Protein AF-A0A2S9FKQ8-F1 (afdb_monomer_lite)

Secondary structure (DSSP, 8-state):
-PPPPEEE--SS-EEEEEEE-S---SSSPP--EEEEEEEESTTTT-TTEEEPP---

Foldseek 3Di:
DDDDAAEFEFPDKDWDWDWDFPDDDPPDDTDTHPIDTDIDGDRVPDPRHHYDDDDD

Sequence (56 aa):
MSNPSIVTLTMNPALDVAADADEVRPTEKIHCRAVRYDPGGGGIKVPGSRMLGVSV

pLDDT: mean 89.65, std 10.35, range [48.44, 98.19]

Radius of gyration: 17.04 Å; chains: 1; bounding box: 36×21×48 Å

Structure (mmCIF, N/CA/C/O backbone):
data_AF-A0A2S9FKQ8-F1
#
_entry.id   AF-A0A2S9FKQ8-F1
#
loop_
_atom_site.group_PDB
_atom_site.id
_atom_site.type_symbol
_atom_site.label_atom_id
_atom_site.label_alt_id
_atom_site.label_comp_id
_atom_site.label_asym_id
_atom_site.label_entity_id
_atom_site.label_seq_id
_atom_site.pdbx_PDB_ins_code
_atom_site.Cartn_x
_atom_site.Cartn_y
_atom_site.Cartn_z
_atom_site.occupancy
_atom_site.B_iso_or_equiv
_atom_site.auth_seq_id
_atom_site.auth_comp_id
_atom_site.auth_asym_id
_atom_site.auth_atom_id
_atom_site.pdbx_PDB_model_num
ATOM 1 N N . MET A 1 1 ? -19.331 -9.535 30.623 1.00 48.44 1 MET A N 1
ATOM 2 C CA . MET A 1 1 ? -18.876 -8.160 30.320 1.00 48.44 1 MET A CA 1
ATOM 3 C C . MET A 1 1 ? -18.694 -8.056 28.814 1.00 48.44 1 MET A C 1
ATOM 5 O O . MET A 1 1 ? -18.023 -8.915 28.258 1.00 48.44 1 MET A O 1
ATOM 9 N N . SER A 1 2 ? -19.345 -7.104 28.141 1.00 71.06 2 SER A N 1
ATOM 10 C CA . SER A 1 2 ? -19.161 -6.888 26.698 1.00 71.06 2 SER A CA 1
ATOM 11 C C . SER A 1 2 ? -17.809 -6.223 26.452 1.00 71.06 2 SER A C 1
ATOM 13 O O . SER A 1 2 ? -17.531 -5.176 27.036 1.00 71.06 2 SER A O 1
ATOM 15 N N . ASN A 1 3 ? -16.975 -6.826 25.608 1.00 78.3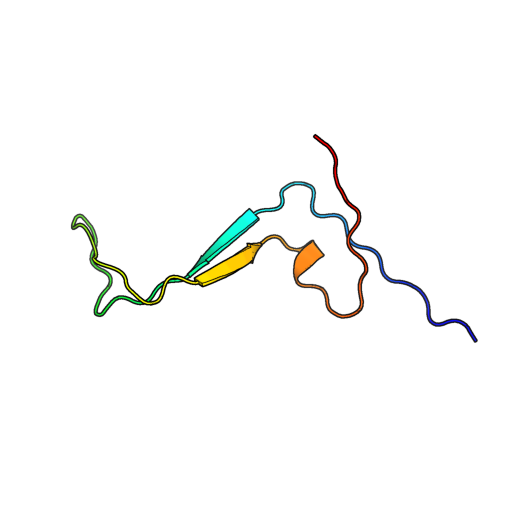8 3 ASN A N 1
ATOM 16 C CA . ASN A 1 3 ? -15.69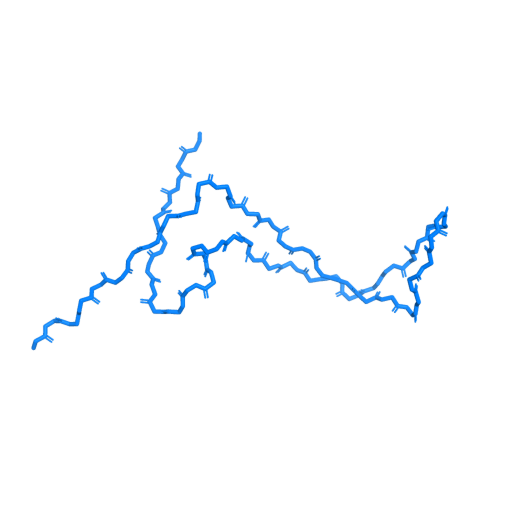8 -6.241 25.213 1.00 78.38 3 ASN A CA 1
ATOM 17 C C . ASN A 1 3 ? -15.957 -4.923 24.449 1.00 78.38 3 ASN A C 1
ATOM 19 O O . ASN A 1 3 ? -16.860 -4.904 23.606 1.00 78.38 3 ASN A O 1
ATOM 23 N N . PRO A 1 4 ? -15.231 -3.823 24.721 1.00 81.62 4 PRO A N 1
ATOM 24 C CA . PRO A 1 4 ? -15.448 -2.567 24.012 1.00 81.62 4 PRO A CA 1
ATOM 25 C C . PRO A 1 4 ? -15.145 -2.736 22.517 1.00 81.62 4 PRO A C 1
ATOM 27 O O . PRO A 1 4 ? -14.113 -3.282 22.132 1.00 81.62 4 PRO A O 1
ATOM 30 N N . SER A 1 5 ? -16.068 -2.272 21.673 1.00 89.25 5 SER A N 1
ATOM 31 C CA . SER A 1 5 ? -15.924 -2.296 20.216 1.00 89.25 5 SER A CA 1
ATOM 32 C C . SER A 1 5 ? -15.037 -1.134 19.768 1.00 89.25 5 SER A C 1
ATOM 34 O O . SER A 1 5 ? -15.384 0.025 20.000 1.00 89.25 5 SER A O 1
ATOM 36 N N . ILE A 1 6 ? -13.935 -1.435 19.083 1.00 91.88 6 ILE A N 1
ATOM 37 C CA . ILE A 1 6 ? -13.063 -0.433 18.460 1.00 91.88 6 ILE A CA 1
ATOM 38 C C . ILE A 1 6 ? -13.561 -0.171 17.039 1.00 91.88 6 ILE A C 1
ATOM 40 O O . ILE A 1 6 ? -13.815 -1.107 16.282 1.00 91.88 6 ILE A O 1
ATOM 44 N N . VAL A 1 7 ? -13.681 1.103 16.669 1.00 93.50 7 VAL A N 1
ATOM 45 C CA . VAL A 1 7 ? -14.166 1.526 15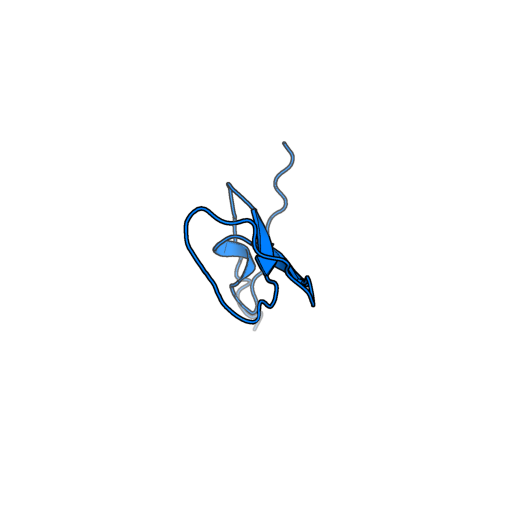.353 1.00 93.50 7 VAL A CA 1
ATOM 46 C C . VAL A 1 7 ? -13.143 2.441 14.691 1.00 93.50 7 VAL A C 1
ATOM 48 O O . VAL A 1 7 ? -12.595 3.323 15.350 1.00 93.50 7 VAL A O 1
ATOM 51 N N . THR A 1 8 ? -12.897 2.246 13.394 1.00 93.25 8 THR A N 1
ATOM 52 C CA . THR A 1 8 ? -11.968 3.073 12.612 1.00 93.25 8 THR A CA 1
ATOM 53 C C . THR A 1 8 ? -12.660 3.770 11.446 1.00 93.25 8 THR A C 1
ATOM 55 O O . THR A 1 8 ? -13.603 3.255 10.840 1.00 93.25 8 THR A O 1
ATOM 58 N N . LEU A 1 9 ? -12.158 4.961 11.118 1.00 92.25 9 LEU A N 1
ATOM 59 C CA . LEU A 1 9 ? -12.533 5.732 9.940 1.00 92.25 9 LEU A CA 1
ATOM 60 C C . LEU A 1 9 ? -11.272 6.001 9.117 1.00 92.25 9 LEU A C 1
ATOM 62 O O . LEU A 1 9 ? -10.304 6.563 9.626 1.00 92.25 9 LEU A O 1
ATOM 66 N N . THR A 1 10 ? -11.297 5.620 7.842 1.00 91.06 10 THR A N 1
ATOM 67 C CA . THR A 1 10 ? -10.249 5.976 6.879 1.00 91.06 10 THR A CA 1
ATOM 68 C C . THR A 1 10 ? -10.871 6.909 5.853 1.00 91.06 10 THR A C 1
ATOM 70 O O . THR A 1 10 ? -11.563 6.446 4.956 1.00 91.06 10 THR A O 1
ATOM 73 N N . MET A 1 11 ? -10.662 8.220 6.006 1.00 90.75 11 MET A N 1
ATOM 74 C CA . MET A 1 11 ? -11.265 9.218 5.107 1.00 90.75 11 MET A CA 1
ATOM 75 C C . MET A 1 11 ? -10.749 9.105 3.668 1.00 90.75 11 MET A C 1
ATOM 77 O O . MET A 1 11 ? -11.478 9.401 2.732 1.00 90.75 11 MET A O 1
ATOM 81 N N . ASN A 1 12 ? -9.499 8.672 3.505 1.00 90.56 12 ASN A N 1
ATOM 82 C CA . ASN A 1 12 ? -8.862 8.455 2.213 1.00 90.56 12 ASN A CA 1
ATOM 83 C C . ASN A 1 12 ? -8.416 6.987 2.109 1.00 90.56 12 ASN A C 1
ATOM 85 O O . ASN A 1 12 ? -7.250 6.686 2.389 1.00 90.56 12 ASN A O 1
ATOM 89 N N . PRO A 1 13 ? -9.346 6.051 1.851 1.00 91.19 13 PRO A N 1
ATOM 90 C CA . PRO A 1 13 ? -8.986 4.656 1.648 1.00 91.19 13 PRO A CA 1
ATOM 91 C C . PRO A 1 13 ? -8.177 4.518 0.357 1.00 91.19 13 PRO A C 1
ATOM 93 O O . PRO A 1 13 ? -8.372 5.269 -0.597 1.00 91.19 13 PRO A O 1
ATOM 96 N N . ALA A 1 14 ? -7.276 3.544 0.324 1.00 91.75 14 ALA A N 1
ATOM 97 C CA . ALA A 1 14 ? -6.444 3.270 -0.840 1.00 91.75 14 ALA A CA 1
ATOM 98 C C . ALA A 1 14 ? -6.565 1.805 -1.264 1.00 91.75 14 ALA A C 1
ATOM 100 O O . ALA A 1 14 ? -6.990 0.946 -0.491 1.00 91.75 14 ALA A O 1
ATOM 101 N N . LEU A 1 15 ? -6.171 1.526 -2.502 1.00 94.19 15 LEU A N 1
ATOM 102 C CA . LEU A 1 15 ? -5.854 0.181 -2.956 1.00 94.19 15 LEU A CA 1
ATOM 103 C C . LEU A 1 15 ? -4.331 0.079 -3.000 1.00 94.19 15 LEU A C 1
ATOM 105 O O . LEU A 1 15 ? -3.700 0.661 -3.882 1.00 94.19 15 LEU A O 1
ATOM 109 N N . ASP A 1 16 ? -3.750 -0.617 -2.029 1.00 95.12 16 ASP A N 1
ATOM 110 C CA . ASP A 1 16 ? -2.313 -0.860 -2.003 1.00 95.12 16 ASP A CA 1
ATOM 111 C C . ASP A 1 16 ? -2.002 -1.927 -3.069 1.00 95.12 16 ASP A C 1
ATOM 113 O O . ASP A 1 16 ? -2.620 -2.995 -3.095 1.00 95.12 16 ASP A O 1
ATOM 117 N N . VAL A 1 17 ? -1.053 -1.639 -3.963 1.00 96.75 17 VAL A N 1
ATOM 118 C CA . VAL A 1 17 ? -0.587 -2.583 -4.988 1.00 96.75 17 VAL A CA 1
ATOM 119 C C . VAL A 1 17 ? 0.858 -2.950 -4.689 1.00 96.75 17 VAL A C 1
ATOM 121 O O . VAL A 1 17 ? 1.725 -2.078 -4.648 1.00 96.75 17 VAL A O 1
ATOM 124 N N . ALA A 1 18 ? 1.115 -4.240 -4.505 1.00 97.00 18 ALA A N 1
ATOM 12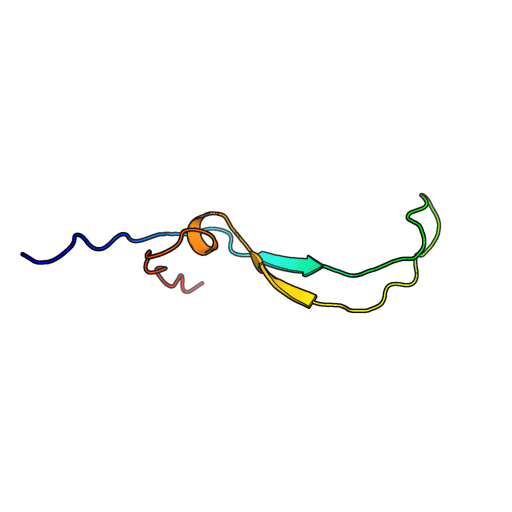5 C CA . ALA A 1 18 ? 2.454 -4.795 -4.356 1.00 97.00 18 ALA A CA 1
ATOM 126 C C . ALA A 1 18 ? 2.765 -5.713 -5.541 1.00 97.00 18 ALA A C 1
ATOM 128 O O .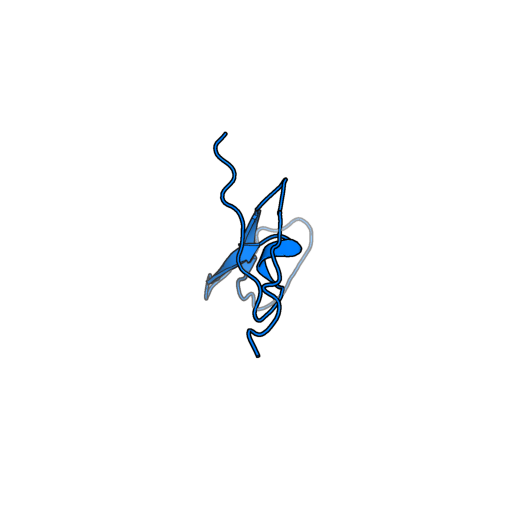 ALA A 1 18 ? 1.876 -6.388 -6.057 1.00 97.00 18 ALA A O 1
ATOM 129 N N . ALA A 1 19 ? 4.014 -5.731 -5.991 1.00 97.25 19 ALA A N 1
ATOM 130 C CA . ALA A 1 19 ? 4.467 -6.610 -7.060 1.00 97.25 19 ALA A CA 1
ATOM 131 C C . ALA A 1 19 ? 5.967 -6.875 -6.920 1.00 97.25 19 ALA A C 1
ATOM 133 O O . ALA A 1 19 ? 6.694 -6.058 -6.349 1.00 97.25 19 ALA A O 1
ATOM 134 N N . ASP A 1 20 ? 6.419 -7.981 -7.498 1.00 98.19 20 ASP A N 1
ATOM 135 C CA . ASP A 1 20 ? 7.824 -8.369 -7.510 1.00 98.19 20 ASP A CA 1
ATOM 136 C C . ASP A 1 20 ? 8.498 -7.908 -8.804 1.00 98.19 20 ASP A C 1
ATOM 138 O O . ASP A 1 20 ? 7.918 -7.984 -9.892 1.00 98.19 20 ASP A O 1
ATOM 142 N N . ALA A 1 21 ? 9.756 -7.494 -8.691 1.00 97.19 21 ALA A N 1
ATOM 143 C CA . ALA A 1 21 ? 10.651 -7.215 -9.806 1.00 97.19 21 ALA A CA 1
ATOM 144 C C . ALA A 1 21 ? 12.042 -7.767 -9.478 1.00 97.19 21 ALA A C 1
ATOM 146 O O . ALA A 1 21 ? 12.428 -7.800 -8.311 1.00 97.19 21 ALA A O 1
ATOM 147 N N . ASP A 1 22 ? 12.796 -8.188 -10.495 1.00 96.62 22 ASP A N 1
ATOM 148 C CA . ASP A 1 22 ? 14.169 -8.671 -10.289 1.00 96.62 22 ASP A CA 1
ATOM 149 C C . ASP A 1 22 ? 15.094 -7.542 -9.808 1.00 96.62 22 ASP A C 1
ATOM 151 O O . ASP A 1 22 ? 15.959 -7.760 -8.964 1.00 96.62 22 ASP A O 1
ATOM 155 N N . GLU A 1 23 ? 14.880 -6.321 -10.310 1.00 96.56 23 GLU A N 1
ATOM 156 C CA . GLU A 1 23 ? 15.610 -5.128 -9.893 1.00 96.56 23 GLU A CA 1
ATOM 157 C C . GLU A 1 23 ? 14.787 -3.853 -10.131 1.00 96.56 23 GLU A C 1
ATOM 159 O O . GLU A 1 23 ? 14.038 -3.750 -11.106 1.00 96.56 23 GLU A O 1
ATOM 164 N N . VAL A 1 24 ? 14.953 -2.857 -9.255 1.00 96.06 24 VAL A N 1
ATOM 165 C CA . VAL A 1 24 ? 14.348 -1.526 -9.396 1.00 96.06 24 VAL A CA 1
ATOM 166 C C . VAL A 1 24 ? 15.400 -0.541 -9.902 1.00 96.06 24 VAL A C 1
ATOM 168 O O . VAL A 1 24 ? 16.369 -0.252 -9.202 1.00 96.06 24 VAL A O 1
ATOM 171 N N . ARG A 1 25 ? 15.198 -0.001 -11.110 1.00 94.12 25 ARG A N 1
ATOM 172 C CA . ARG A 1 25 ? 16.093 0.971 -11.758 1.00 94.12 25 ARG A CA 1
ATOM 173 C C . ARG A 1 25 ? 15.343 2.260 -12.124 1.00 94.12 25 ARG A C 1
ATOM 175 O O . ARG A 1 25 ? 14.193 2.185 -12.554 1.00 94.12 25 ARG A O 1
ATOM 182 N N . PRO A 1 26 ? 15.957 3.447 -11.968 1.00 96.12 26 PRO A N 1
ATOM 183 C CA . PRO A 1 26 ? 15.341 4.705 -12.380 1.00 96.12 26 PRO A CA 1
ATOM 184 C C . PRO A 1 26 ? 15.300 4.834 -13.913 1.00 96.12 26 PRO A C 1
ATOM 186 O O . PRO A 1 26 ? 16.118 4.247 -14.614 1.00 96.12 26 PRO A O 1
ATOM 189 N N . THR A 1 27 ? 14.386 5.663 -14.430 1.00 95.06 27 THR A N 1
ATOM 190 C CA . THR A 1 27 ? 14.224 6.057 -15.855 1.00 95.06 27 THR A CA 1
ATOM 191 C C . THR A 1 27 ? 13.779 4.977 -16.849 1.00 95.06 27 THR A C 1
ATOM 193 O O . THR A 1 27 ? 13.248 5.324 -17.903 1.00 95.06 27 THR A O 1
ATOM 196 N N . GLU A 1 28 ? 13.903 3.695 -16.513 1.00 95.06 28 GLU A N 1
ATOM 197 C CA . GLU A 1 28 ? 13.472 2.580 -17.361 1.00 95.06 28 GLU A CA 1
ATOM 198 C C . GLU A 1 28 ? 12.147 1.966 -16.891 1.00 95.06 28 GLU A C 1
ATOM 200 O O . GLU A 1 28 ? 11.790 2.003 -15.712 1.00 95.06 28 GLU A O 1
ATOM 205 N N . LYS A 1 29 ? 11.399 1.364 -17.826 1.00 95.88 29 LYS A N 1
ATOM 206 C CA . LYS A 1 29 ? 10.184 0.616 -17.490 1.00 95.88 29 LYS A CA 1
ATOM 207 C C . LYS A 1 29 ? 10.559 -0.730 -16.866 1.00 95.88 29 LYS A C 1
ATOM 209 O O . LYS A 1 29 ? 11.172 -1.568 -17.521 1.00 95.88 29 LYS A O 1
ATOM 214 N N . ILE A 1 30 ? 10.100 -0.965 -15.641 1.00 96.94 30 ILE A N 1
ATOM 215 C CA . ILE A 1 30 ? 10.306 -2.225 -14.923 1.00 96.94 30 ILE A CA 1
ATOM 216 C C . ILE A 1 30 ? 9.147 -3.181 -15.229 1.00 96.94 30 ILE A C 1
ATOM 218 O O . ILE A 1 30 ? 7.976 -2.802 -15.155 1.00 96.94 30 ILE A O 1
ATOM 222 N N . HIS A 1 31 ? 9.470 -4.425 -15.587 1.00 95.88 31 HIS A N 1
ATOM 223 C CA . HIS A 1 31 ? 8.477 -5.486 -15.743 1.00 95.88 31 HIS A CA 1
ATOM 224 C C . HIS A 1 31 ? 8.248 -6.164 -14.395 1.00 95.88 31 HIS A C 1
ATOM 226 O O . HIS A 1 31 ? 9.154 -6.794 -13.853 1.00 95.88 31 HIS A O 1
ATOM 232 N N . CYS A 1 32 ? 7.033 -6.040 -13.870 1.00 97.56 32 CYS A N 1
ATOM 233 C CA . CYS A 1 32 ? 6.658 -6.624 -12.589 1.00 97.56 32 CYS A CA 1
ATOM 234 C C . CYS A 1 32 ? 5.864 -7.922 -12.772 1.00 97.56 32 CYS A C 1
ATOM 236 O O . CYS A 1 32 ? 5.199 -8.133 -13.790 1.00 97.56 32 CYS A O 1
ATOM 238 N N . ARG A 1 33 ? 5.894 -8.774 -11.748 1.00 97.69 33 ARG A N 1
A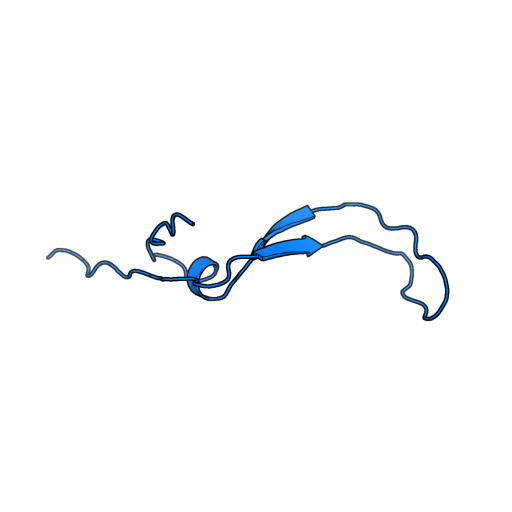TOM 239 C CA . ARG A 1 33 ? 5.122 -10.021 -11.648 1.00 97.69 33 ARG A CA 1
ATOM 240 C C . ARG A 1 33 ? 4.505 -10.156 -10.255 1.00 97.69 33 ARG A C 1
ATOM 242 O O . ARG A 1 33 ? 4.735 -9.313 -9.397 1.00 97.69 33 ARG A O 1
ATOM 249 N N . ALA A 1 34 ? 3.712 -11.207 -10.042 1.00 96.94 34 ALA A N 1
ATOM 250 C CA . ALA A 1 34 ? 3.095 -11.508 -8.744 1.00 96.94 34 ALA A CA 1
ATOM 251 C C . ALA A 1 34 ? 2.312 -10.320 -8.135 1.00 96.94 34 ALA A C 1
ATOM 253 O O . ALA A 1 34 ? 2.420 -10.033 -6.947 1.00 96.94 34 ALA A O 1
ATOM 254 N N . VAL A 1 35 ? 1.527 -9.614 -8.959 1.00 97.00 35 VAL A N 1
ATOM 255 C CA . VAL A 1 35 ? 0.743 -8.453 -8.510 1.00 97.00 35 VAL A CA 1
ATOM 256 C C . VAL A 1 35 ? -0.269 -8.875 -7.441 1.00 97.00 35 VAL A C 1
ATOM 258 O O . VAL A 1 35 ? -1.095 -9.759 -7.677 1.00 97.00 35 VAL A O 1
ATOM 261 N N . ARG A 1 36 ? -0.226 -8.213 -6.284 1.00 97.62 36 ARG A N 1
ATOM 262 C CA . ARG A 1 36 ? -1.151 -8.384 -5.163 1.00 97.62 36 ARG A CA 1
ATOM 263 C C . ARG A 1 36 ? -1.831 -7.062 -4.837 1.00 97.62 36 ARG A C 1
ATOM 265 O O . ARG A 1 36 ? -1.196 -6.010 -4.825 1.00 97.62 36 ARG A O 1
ATOM 272 N N . TYR A 1 37 ? -3.118 -7.154 -4.534 1.00 96.75 37 TYR A N 1
ATOM 273 C CA . TYR A 1 37 ? -3.944 -6.037 -4.107 1.00 96.75 37 TYR A CA 1
ATOM 274 C C . TYR A 1 37 ? -4.313 -6.210 -2.639 1.00 96.75 37 TYR A C 1
ATOM 276 O O . TYR A 1 37 ? -4.894 -7.230 -2.268 1.00 96.75 37 TYR A O 1
ATOM 284 N N . ASP A 1 38 ? -4.000 -5.207 -1.829 1.00 94.62 38 ASP A N 1
ATOM 285 C CA . ASP A 1 38 ? -4.356 -5.151 -0.417 1.00 94.62 38 ASP A CA 1
ATOM 286 C C . ASP A 1 38 ? -5.182 -3.885 -0.153 1.00 94.62 38 ASP A C 1
ATOM 288 O O . ASP A 1 38 ? -4.976 -2.851 -0.796 1.00 94.62 38 ASP A O 1
ATOM 292 N N . PRO A 1 39 ? -6.126 -3.908 0.794 1.00 92.25 39 PRO A N 1
ATOM 293 C CA . PRO A 1 39 ? -6.819 -2.692 1.171 1.00 92.25 39 PRO A CA 1
ATOM 294 C C . PRO A 1 39 ? -5.864 -1.771 1.954 1.00 92.25 39 PRO A C 1
ATOM 296 O O . PRO A 1 39 ? -5.185 -2.176 2.906 1.00 92.25 39 PRO A O 1
ATOM 299 N N . GLY A 1 40 ? -5.809 -0.516 1.525 1.00 92.38 40 GLY A N 1
ATOM 300 C CA . GLY A 1 40 ? -4.884 0.505 1.994 1.00 92.38 40 GLY A CA 1
ATOM 301 C C . GLY A 1 40 ? -5.542 1.578 2.853 1.00 92.38 40 GLY A C 1
ATOM 302 O O . GLY A 1 40 ? -6.728 1.886 2.734 1.00 92.38 40 GLY A O 1
ATOM 303 N N . GLY A 1 41 ? -4.736 2.192 3.715 1.00 90.94 41 GLY A N 1
ATOM 304 C CA . GLY A 1 41 ? -5.167 3.249 4.629 1.00 90.94 41 GLY A CA 1
ATOM 305 C C . GLY A 1 41 ? -5.117 2.847 6.104 1.00 90.94 41 GLY A C 1
ATOM 306 O O . GLY A 1 41 ? -5.288 1.685 6.477 1.00 90.94 41 GLY A O 1
ATOM 307 N N . GLY A 1 42 ? -4.829 3.832 6.960 1.00 89.12 42 GLY A N 1
ATOM 308 C CA . GLY A 1 42 ? -4.424 3.595 8.350 1.00 89.12 42 GLY A CA 1
ATOM 309 C C . GLY A 1 42 ? -5.475 2.880 9.200 1.00 89.12 42 GLY A C 1
ATOM 310 O O . GLY A 1 42 ? -5.136 1.960 9.937 1.00 89.12 42 GLY A O 1
ATOM 311 N N . GLY A 1 43 ? -6.752 3.248 9.062 1.00 90.31 43 GLY A N 1
ATOM 312 C CA . GLY A 1 43 ? -7.833 2.641 9.841 1.00 90.31 43 GLY A CA 1
ATOM 313 C C . GLY A 1 43 ? -8.166 1.204 9.432 1.00 90.31 43 GLY A C 1
ATOM 314 O O . GLY A 1 43 ? -8.713 0.465 10.245 1.00 90.31 43 GLY A O 1
ATOM 315 N N . ILE A 1 44 ? -7.814 0.787 8.211 1.00 90.62 44 ILE A N 1
ATOM 316 C CA . ILE A 1 44 ? -8.067 -0.575 7.714 1.00 90.62 44 ILE A CA 1
ATOM 317 C C . ILE A 1 44 ? -7.104 -1.588 8.346 1.00 90.62 44 ILE A C 1
ATOM 319 O O . ILE A 1 44 ? -7.476 -2.730 8.599 1.00 90.62 44 ILE A O 1
ATOM 323 N N . LYS A 1 45 ? -5.865 -1.174 8.642 1.00 88.75 45 LYS A N 1
ATOM 324 C CA . LYS A 1 45 ? -4.809 -2.071 9.142 1.00 88.75 45 LYS A CA 1
ATOM 325 C C . LYS A 1 45 ? -4.922 -2.384 10.647 1.00 88.75 45 LYS A C 1
ATOM 327 O O . LYS A 1 45 ? -4.076 -3.099 11.176 1.00 88.75 45 LYS A O 1
ATOM 332 N N . VAL A 1 46 ? -5.934 -1.861 11.351 1.00 90.00 46 VAL A N 1
ATOM 333 C CA . VAL A 1 46 ? -6.084 -2.012 12.811 1.00 90.00 46 VAL A CA 1
ATOM 334 C C . VAL A 1 46 ? -6.831 -3.314 13.161 1.00 90.00 46 VAL A C 1
ATOM 336 O O . VAL A 1 46 ? -8.031 -3.420 12.883 1.00 90.00 46 VAL A O 1
ATOM 339 N N . PRO A 1 47 ? -6.178 -4.298 13.813 1.00 89.31 47 PRO A N 1
ATOM 340 C CA . PRO A 1 47 ? -6.786 -5.593 14.113 1.00 89.31 47 PRO A CA 1
ATOM 341 C C . PRO A 1 47 ? -7.886 -5.484 15.174 1.00 89.31 47 PRO A C 1
ATOM 343 O O . PRO A 1 47 ? -7.791 -4.702 16.117 1.00 89.31 47 PRO A O 1
ATOM 346 N N . GLY A 1 48 ? -8.939 -6.290 15.024 1.00 86.69 48 GLY A N 1
ATOM 347 C CA . GLY A 1 48 ? -10.065 -6.333 15.967 1.00 86.69 48 GLY A CA 1
ATOM 348 C C . GLY A 1 48 ? -10.981 -5.105 15.929 1.00 86.69 48 GLY A C 1
ATOM 349 O O . GLY A 1 48 ? -11.932 -5.035 16.707 1.00 86.69 48 GLY A O 1
ATOM 350 N N . SER A 1 49 ? -10.719 -4.153 15.030 1.00 90.00 49 SER A N 1
ATOM 351 C CA . SER A 1 49 ? -11.581 -2.998 14.810 1.00 90.00 49 SER A CA 1
ATOM 352 C C . SER A 1 49 ? -12.626 -3.262 13.726 1.00 90.00 49 SER A C 1
ATOM 354 O O . SER A 1 49 ? -12.429 -4.076 12.822 1.00 90.00 49 SER A O 1
ATOM 356 N N . ARG A 1 50 ? -13.751 -2.552 13.810 1.00 90.06 50 ARG A N 1
ATOM 357 C CA . ARG A 1 50 ? -14.751 -2.483 12.744 1.00 90.06 50 ARG A CA 1
ATOM 358 C C . ARG A 1 50 ? -14.558 -1.188 11.961 1.00 90.06 50 ARG A C 1
ATOM 360 O O . ARG A 1 50 ? -14.608 -0.105 12.536 1.00 90.06 50 ARG A O 1
ATOM 367 N N . MET A 1 51 ? -14.407 -1.291 10.646 1.00 87.44 51 MET A N 1
ATOM 368 C CA . MET A 1 51 ? -14.338 -0.117 9.777 1.00 87.44 51 MET A CA 1
ATOM 369 C C . MET A 1 51 ? -15.735 0.474 9.543 1.00 87.44 51 MET A C 1
ATOM 371 O O . MET A 1 51 ? -16.693 -0.260 9.281 1.00 87.44 51 MET A O 1
ATOM 375 N N . LEU A 1 52 ? -15.852 1.801 9.610 1.00 85.69 52 LEU A N 1
ATOM 376 C CA . LEU A 1 52 ? -17.033 2.513 9.121 1.00 85.69 52 LEU A CA 1
ATOM 377 C C . LEU A 1 52 ? -16.938 2.692 7.608 1.00 85.69 52 LEU A C 1
ATOM 379 O O . LEU A 1 52 ? -15.925 3.165 7.093 1.00 85.69 52 LEU A O 1
ATOM 383 N N . GLY A 1 53 ? -18.009 2.327 6.906 1.00 73.00 53 GLY A N 1
ATOM 384 C CA . GLY A 1 53 ? -18.151 2.651 5.492 1.00 73.00 53 GLY A CA 1
ATOM 385 C C . GLY A 1 53 ? -18.248 4.163 5.304 1.00 73.00 53 GLY A C 1
ATOM 386 O O . GLY A 1 53 ? -18.909 4.848 6.084 1.00 73.00 53 GLY A O 1
ATOM 387 N N . VAL A 1 54 ? -17.600 4.671 4.261 1.00 66.88 54 VAL A N 1
ATOM 388 C CA . VAL A 1 54 ? -17.773 6.044 3.788 1.00 66.88 54 VAL A CA 1
ATOM 389 C C . VAL A 1 54 ? -18.455 5.939 2.430 1.00 66.88 54 VAL A C 1
ATOM 391 O O . VAL A 1 54 ? -17.920 5.300 1.528 1.00 66.88 54 VAL A O 1
ATOM 394 N N . SER A 1 55 ? -19.657 6.500 2.308 1.00 61.44 55 SER A N 1
ATOM 395 C CA . SER A 1 55 ? -20.291 6.711 1.006 1.00 61.44 55 SER A CA 1
ATOM 396 C C . SER A 1 55 ? -19.817 8.063 0.494 1.00 61.44 55 SER A C 1
ATOM 398 O O . SER A 1 55 ? -19.986 9.059 1.200 1.00 61.44 55 SER A O 1
ATOM 400 N N . VAL A 1 56 ? -19.212 8.086 -0.690 1.00 58.53 56 VAL A N 1
ATOM 401 C CA . VAL A 1 56 ? -18.997 9.313 -1.471 1.00 58.53 56 VAL A CA 1
ATOM 402 C C . VAL A 1 56 ? -20.122 9.495 -2.475 1.00 58.53 56 VAL A C 1
ATOM 404 O O . VAL A 1 56 ? -20.713 8.463 -2.869 1.00 58.53 56 VAL A O 1
#